Protein AF-A0A643C4S2-F1 (afdb_monomer_lite)

Sequence (158 aa):
SIMEQFNPALENLVYLGNNYLRAFHGEILVQMSDTQRHLNSDLEVVVQTFHGDLLQHMEKNTKLDMQFIKDSRQHYEMEYRHRAANLEKCMSQLWRMERKRDKNTREMKESVNRLHAQMQAFVSESQRAAELEEKRRYRFLAEKHLLLSNTFLQFFGR

Structure (mmCIF, N/CA/C/O backbone):
data_AF-A0A643C4S2-F1
#
_entry.id   AF-A0A643C4S2-F1
#
loop_
_atom_site.group_PDB
_atom_site.id
_atom_site.type_symbol
_atom_site.label_atom_id
_atom_site.label_alt_id
_atom_site.label_comp_id
_atom_site.label_asym_id
_atom_site.label_entity_id
_atom_site.label_seq_id
_atom_site.pdbx_PDB_ins_code
_atom_site.Cartn_x
_atom_site.Cartn_y
_atom_site.Cartn_z
_atom_site.occupancy
_atom_site.B_iso_or_equiv
_atom_site.auth_seq_id
_atom_site.auth_comp_id
_atom_site.auth_asym_id
_atom_site.auth_atom_id
_atom_site.pdbx_PDB_model_num
ATOM 1 N N . SER A 1 1 ? -48.032 -6.632 73.429 1.00 84.88 1 SER A N 1
ATOM 2 C CA . SER A 1 1 ? -48.425 -5.200 73.427 1.00 84.88 1 SER A CA 1
ATOM 3 C C . SER A 1 1 ? -47.757 -4.493 72.252 1.00 84.88 1 SER A C 1
ATOM 5 O O . SER A 1 1 ? -46.708 -4.960 71.820 1.00 84.88 1 SER A O 1
ATOM 7 N N . ILE A 1 2 ? -48.323 -3.391 71.739 1.00 87.94 2 ILE A N 1
ATOM 8 C CA . ILE A 1 2 ? -47.725 -2.576 70.657 1.00 87.94 2 ILE A CA 1
ATOM 9 C C . ILE A 1 2 ? -46.260 -2.229 70.973 1.00 87.94 2 ILE A C 1
ATOM 11 O O . ILE A 1 2 ? -45.388 -2.396 70.125 1.00 87.94 2 ILE A O 1
ATOM 15 N N . MET A 1 3 ? -45.983 -1.843 72.221 1.00 90.50 3 MET A N 1
ATOM 16 C CA . MET A 1 3 ? -44.646 -1.426 72.658 1.00 90.50 3 MET A CA 1
ATOM 17 C C . MET A 1 3 ? -43.637 -2.577 72.748 1.00 90.50 3 MET A C 1
ATOM 19 O O . MET A 1 3 ? -42.462 -2.378 72.476 1.00 90.50 3 MET A O 1
ATOM 23 N N . GLU A 1 4 ? -44.082 -3.778 73.117 1.00 91.12 4 GLU A N 1
ATOM 24 C CA . GLU A 1 4 ? -43.179 -4.899 73.432 1.00 91.12 4 GLU A CA 1
ATOM 25 C C . GLU A 1 4 ? -43.004 -5.896 72.282 1.00 91.12 4 GLU A C 1
ATOM 27 O O . GLU A 1 4 ? -42.066 -6.684 72.293 1.00 91.12 4 GLU A O 1
ATOM 32 N N . GLN A 1 5 ? -43.913 -5.905 71.304 1.00 90.12 5 GLN A N 1
ATOM 33 C CA . GLN A 1 5 ? -43.898 -6.882 70.208 1.00 90.12 5 GLN A CA 1
ATOM 34 C C . GLN A 1 5 ? -43.906 -6.214 68.836 1.00 90.12 5 GLN A C 1
ATOM 36 O O . GLN A 1 5 ? -43.083 -6.552 67.992 1.00 90.12 5 GLN A O 1
ATOM 41 N N . PHE A 1 6 ? -44.812 -5.259 68.606 1.00 94.50 6 PHE A N 1
ATOM 42 C CA . PHE A 1 6 ? -44.967 -4.655 67.283 1.00 94.50 6 PHE A CA 1
ATOM 43 C C . PHE A 1 6 ? -43.817 -3.699 66.944 1.00 94.50 6 PHE A C 1
ATOM 45 O O . PHE A 1 6 ? -43.191 -3.858 65.900 1.00 94.50 6 PHE A O 1
ATOM 52 N N . ASN A 1 7 ? -43.494 -2.751 67.831 1.00 94.44 7 ASN A N 1
ATOM 53 C CA . ASN A 1 7 ? -42.432 -1.772 67.572 1.00 94.44 7 ASN A CA 1
ATOM 54 C C . ASN A 1 7 ? -41.045 -2.427 67.392 1.00 94.44 7 ASN A C 1
ATOM 56 O O . ASN A 1 7 ? -40.400 -2.131 66.387 1.00 94.44 7 ASN A O 1
ATOM 60 N N . PRO A 1 8 ? -40.605 -3.377 68.248 1.00 97.12 8 PRO A N 1
ATOM 61 C CA . PRO A 1 8 ? -39.336 -4.076 68.028 1.00 97.12 8 PRO A CA 1
ATOM 62 C C . PRO A 1 8 ? -39.312 -4.901 66.731 1.00 97.12 8 PRO A C 1
ATOM 64 O O . PRO A 1 8 ? -38.291 -4.963 66.047 1.00 97.12 8 PRO A O 1
ATOM 67 N N . ALA A 1 9 ? -40.440 -5.518 66.352 1.00 96.06 9 ALA A N 1
ATOM 68 C CA . ALA A 1 9 ? -40.542 -6.240 65.084 1.00 96.06 9 ALA A CA 1
ATOM 69 C C . ALA A 1 9 ? -40.432 -5.295 63.876 1.00 96.06 9 ALA A C 1
ATOM 71 O O . ALA A 1 9 ? -39.777 -5.637 62.890 1.00 96.06 9 ALA A O 1
ATOM 72 N N . LEU A 1 10 ? -41.026 -4.101 63.961 1.00 97.19 10 LEU A N 1
ATOM 73 C CA . LEU A 1 10 ? -40.921 -3.071 62.930 1.00 97.19 10 LEU A CA 1
ATOM 74 C C . LEU A 1 10 ? -39.484 -2.546 62.798 1.00 97.19 10 LEU A C 1
ATOM 76 O O . LEU A 1 10 ? -38.989 -2.430 61.680 1.00 97.19 10 LEU A O 1
ATOM 80 N N . GLU A 1 11 ? -38.789 -2.284 63.908 1.00 97.31 11 GLU A N 1
ATOM 81 C CA . GLU A 1 11 ? -37.374 -1.883 63.895 1.00 97.31 11 GLU A CA 1
ATOM 82 C C . GLU A 1 11 ? -36.486 -2.946 63.235 1.00 97.31 11 GLU A C 1
ATOM 84 O O . GLU A 1 11 ? -35.660 -2.620 62.378 1.00 97.31 11 GLU A O 1
ATOM 89 N N . ASN A 1 12 ? -36.700 -4.225 63.561 1.00 97.62 12 ASN A N 1
ATOM 90 C CA . ASN A 1 12 ? -35.980 -5.326 62.923 1.00 97.62 12 ASN A CA 1
ATOM 91 C C . ASN A 1 12 ? -36.290 -5.423 61.419 1.00 97.62 12 ASN A C 1
ATOM 93 O O . ASN A 1 12 ? -35.385 -5.630 60.613 1.00 97.62 12 ASN A O 1
ATOM 97 N N . LEU A 1 13 ? -37.548 -5.223 61.014 1.00 97.81 13 LEU A N 1
ATOM 98 C CA . LEU A 1 13 ? -37.926 -5.196 59.600 1.00 97.81 13 LEU A CA 1
ATOM 99 C C . LEU A 1 13 ? -37.230 -4.051 58.849 1.00 97.81 13 LEU A C 1
ATOM 101 O O . LEU A 1 13 ? -36.708 -4.269 57.756 1.00 97.81 13 LEU A O 1
ATOM 105 N N . VAL A 1 14 ? -37.170 -2.853 59.438 1.00 97.88 14 VAL A N 1
ATOM 106 C CA . VAL A 1 14 ? -36.444 -1.705 58.868 1.00 97.88 14 VAL A CA 1
ATOM 107 C C . VAL A 1 14 ? -34.946 -2.006 58.761 1.00 97.88 14 VAL A C 1
ATOM 109 O O . VAL A 1 14 ? -34.325 -1.707 57.739 1.00 97.88 14 VAL A O 1
ATOM 112 N N . TYR A 1 15 ? -34.352 -2.627 59.782 1.00 97.81 15 TYR A N 1
ATOM 113 C CA . TYR A 1 15 ? -32.950 -3.046 59.762 1.00 97.81 15 TYR A CA 1
ATOM 114 C C . TYR A 1 15 ? -32.665 -4.057 58.641 1.00 97.81 15 TYR A C 1
ATOM 116 O O . TYR A 1 15 ? -31.749 -3.853 57.840 1.00 97.81 15 TYR A O 1
ATOM 124 N N . LEU A 1 16 ? -33.482 -5.108 58.534 1.00 98.00 16 LEU A N 1
ATOM 125 C CA . LEU A 1 16 ? -33.371 -6.119 57.484 1.00 98.00 16 LEU A CA 1
ATOM 126 C C . LEU A 1 16 ? -33.569 -5.511 56.092 1.00 98.00 16 LEU A C 1
ATOM 128 O O . LEU A 1 16 ? -32.790 -5.809 55.190 1.00 98.00 16 LEU A O 1
ATOM 132 N N . GLY A 1 17 ? -34.541 -4.609 55.928 1.00 98.12 17 GLY A N 1
ATOM 133 C CA . GLY A 1 17 ? -34.762 -3.876 54.680 1.00 98.12 17 GLY A CA 1
ATOM 134 C C . GLY A 1 17 ? -33.548 -3.038 54.267 1.00 98.12 17 GLY A C 1
ATOM 135 O O . GLY A 1 17 ? -33.117 -3.095 53.117 1.00 98.12 17 GLY A O 1
ATOM 136 N N . ASN A 1 18 ? -32.927 -2.323 55.209 1.00 97.69 18 ASN A N 1
ATOM 137 C CA . ASN A 1 18 ? -31.704 -1.558 54.947 1.00 97.69 18 ASN A CA 1
ATOM 138 C C . ASN A 1 18 ? -30.509 -2.453 54.590 1.00 97.69 18 ASN A C 1
ATOM 140 O O . ASN A 1 18 ? -29.731 -2.111 53.699 1.00 97.69 18 ASN A O 1
ATOM 144 N N . ASN A 1 19 ? -30.352 -3.595 55.262 1.00 96.88 19 ASN A N 1
ATOM 145 C CA . ASN A 1 19 ? -29.309 -4.564 54.926 1.00 96.88 19 ASN A CA 1
ATOM 146 C C . ASN A 1 19 ? -29.529 -5.175 53.541 1.00 96.88 19 ASN A C 1
ATOM 148 O O . ASN A 1 19 ? -28.574 -5.289 52.775 1.00 96.88 19 ASN A O 1
ATOM 152 N N . TYR A 1 20 ? -30.776 -5.505 53.200 1.00 96.88 20 TYR A N 1
ATOM 153 C CA . TYR A 1 20 ? -31.140 -5.991 51.874 1.00 96.88 20 TYR A CA 1
ATOM 154 C C . TYR A 1 20 ? -30.793 -4.961 50.792 1.00 96.88 20 TYR A C 1
ATOM 156 O O . TYR A 1 20 ? -30.120 -5.301 49.825 1.00 96.88 20 TYR A O 1
ATOM 164 N N . LEU A 1 21 ? -31.156 -3.687 50.988 1.00 96.69 21 LEU A N 1
ATOM 165 C CA . LEU A 1 21 ? -30.807 -2.606 50.058 1.00 96.69 21 LEU A CA 1
ATOM 166 C C . LEU A 1 21 ? -29.290 -2.451 49.883 1.00 96.69 21 LEU A C 1
ATOM 168 O O . LEU A 1 21 ? -28.817 -2.291 48.761 1.00 96.69 21 LEU A O 1
ATOM 172 N N . ARG A 1 22 ? -28.505 -2.533 50.968 1.00 96.56 22 ARG A N 1
ATOM 173 C CA . ARG A 1 22 ? -27.033 -2.496 50.872 1.00 96.56 22 ARG A CA 1
ATOM 174 C C . ARG A 1 22 ? -26.477 -3.683 50.092 1.00 96.56 22 ARG A C 1
ATOM 176 O O . ARG A 1 22 ? -25.600 -3.480 49.259 1.00 96.56 22 ARG A O 1
ATOM 183 N N . ALA A 1 23 ? -26.968 -4.893 50.360 1.00 96.38 23 ALA A N 1
ATOM 184 C CA . ALA A 1 23 ? -26.531 -6.098 49.661 1.00 96.38 23 ALA A CA 1
ATOM 185 C C . ALA A 1 23 ? -26.859 -6.017 48.163 1.00 96.38 23 ALA A C 1
ATOM 187 O O . ALA A 1 23 ? -25.984 -6.244 47.334 1.00 96.38 23 ALA A O 1
ATOM 188 N N . PHE A 1 24 ? -28.078 -5.588 47.829 1.00 96.06 24 PHE A N 1
ATOM 189 C CA . PHE A 1 24 ? -28.530 -5.392 46.455 1.00 96.06 24 PHE A CA 1
ATOM 190 C C . PHE A 1 24 ? -27.689 -4.348 45.702 1.00 96.06 24 PHE A C 1
ATOM 192 O O . PHE A 1 24 ? -27.240 -4.599 44.587 1.00 96.06 24 PHE A O 1
ATOM 199 N N . HIS A 1 25 ? -27.394 -3.198 46.321 1.00 96.50 25 HIS A N 1
ATOM 200 C CA . HIS A 1 25 ? -26.477 -2.218 45.728 1.00 96.50 25 HIS A CA 1
ATOM 201 C C . HIS A 1 25 ? -25.064 -2.784 45.537 1.00 96.50 25 HIS A C 1
ATOM 203 O O . HIS A 1 25 ? -24.429 -2.506 44.521 1.00 96.50 25 HIS A O 1
ATOM 209 N N . GLY A 1 26 ? -24.574 -3.582 46.491 1.00 97.75 26 GLY A N 1
ATOM 210 C CA . GLY A 1 26 ? -23.289 -4.267 46.374 1.00 97.75 26 GLY A CA 1
ATOM 211 C C . GLY A 1 26 ? -23.239 -5.206 45.168 1.00 97.75 26 GLY A C 1
ATOM 212 O O . GLY A 1 26 ? -22.275 -5.168 44.409 1.00 97.75 26 GLY A O 1
ATOM 213 N N . GLU A 1 27 ? -24.294 -5.990 44.948 1.00 97.62 27 GLU A N 1
ATOM 214 C CA . GLU A 1 27 ? -24.403 -6.896 43.802 1.00 97.62 27 GLU A CA 1
ATOM 215 C C . GLU A 1 27 ? -24.387 -6.144 42.463 1.00 97.62 27 GLU A C 1
ATOM 217 O O . GLU A 1 27 ? -23.618 -6.503 41.571 1.00 97.62 27 GLU A O 1
ATOM 222 N N . ILE A 1 28 ? -25.154 -5.053 42.341 1.00 97.44 28 ILE A N 1
ATOM 223 C CA . ILE A 1 28 ? -25.155 -4.213 41.131 1.00 97.44 28 ILE A CA 1
ATOM 224 C C . ILE A 1 28 ? -23.755 -3.655 40.851 1.00 97.44 28 ILE A C 1
ATOM 226 O O . ILE A 1 28 ? -23.290 -3.698 39.713 1.00 97.44 28 ILE A O 1
ATOM 230 N N . LEU A 1 29 ? -23.056 -3.153 41.874 1.00 97.56 29 LEU A N 1
ATOM 231 C CA . LEU A 1 29 ? -21.705 -2.608 41.705 1.00 97.56 29 LEU A CA 1
ATOM 232 C C . LEU A 1 29 ? -20.704 -3.673 41.241 1.00 97.56 29 LEU A C 1
ATOM 234 O O . LEU A 1 29 ? -19.869 -3.386 40.382 1.00 97.56 29 LEU A O 1
ATOM 238 N N . VAL A 1 30 ? -20.801 -4.898 41.767 1.00 97.56 30 VAL A N 1
ATOM 239 C CA . VAL A 1 30 ? -19.975 -6.028 41.314 1.00 97.56 30 VAL A CA 1
ATOM 240 C C . VAL A 1 30 ? -20.271 -6.351 39.849 1.00 97.56 30 VAL A C 1
ATOM 242 O O . VAL A 1 30 ? -19.342 -6.404 39.047 1.00 97.56 30 VAL A O 1
ATOM 245 N N . GLN A 1 31 ? -21.545 -6.463 39.465 1.00 97.12 31 GLN A N 1
ATOM 246 C CA . GLN A 1 31 ? -21.940 -6.733 38.077 1.00 97.12 31 GLN A CA 1
ATOM 247 C C . GLN A 1 31 ? -21.462 -5.642 37.104 1.00 97.12 31 GLN A C 1
ATOM 249 O O . GLN A 1 31 ? -20.964 -5.950 36.017 1.00 97.12 31 GLN A O 1
ATOM 254 N N . MET A 1 32 ? -21.563 -4.364 37.490 1.00 96.69 32 MET A N 1
ATOM 255 C CA . MET A 1 32 ? -21.041 -3.244 36.698 1.00 96.69 32 MET A CA 1
ATOM 256 C C . MET A 1 32 ? -19.520 -3.331 36.538 1.00 96.69 32 MET A C 1
ATOM 258 O O . MET A 1 32 ? -19.008 -3.153 35.432 1.00 96.69 32 MET A O 1
ATOM 262 N N . SER A 1 33 ? -18.799 -3.638 37.621 1.00 97.50 33 SER A N 1
ATOM 263 C CA . SER A 1 33 ? -17.341 -3.792 37.594 1.00 97.50 33 SER A CA 1
ATOM 264 C C . SER A 1 33 ? -16.907 -4.964 36.714 1.00 97.50 33 SER A C 1
ATOM 266 O O . SER A 1 33 ? -15.992 -4.817 35.901 1.00 97.50 33 SER A O 1
ATOM 268 N N . ASP A 1 34 ? -17.593 -6.103 36.807 1.00 97.19 34 ASP A N 1
ATOM 269 C CA . ASP A 1 34 ? -17.313 -7.259 35.961 1.00 97.19 34 ASP A CA 1
ATOM 270 C C . ASP A 1 34 ? -17.595 -6.957 34.489 1.00 97.19 34 ASP A C 1
ATOM 272 O O . ASP A 1 34 ? -16.763 -7.271 33.637 1.00 97.19 34 ASP A O 1
ATOM 276 N N . THR A 1 35 ? -18.703 -6.283 34.175 1.00 95.19 35 THR A N 1
ATOM 277 C CA . THR A 1 35 ? -19.019 -5.862 32.800 1.00 95.19 35 THR A CA 1
ATOM 278 C C . THR A 1 35 ? -17.938 -4.929 32.245 1.00 95.19 35 THR A C 1
ATOM 280 O O . THR A 1 35 ? -17.445 -5.136 31.136 1.00 95.19 35 THR A O 1
ATOM 283 N N . GLN A 1 36 ? -17.497 -3.943 33.035 1.00 94.81 36 GLN A N 1
ATOM 284 C CA . GLN A 1 36 ? -16.411 -3.035 32.657 1.00 94.81 36 GLN A CA 1
ATOM 285 C C . GLN A 1 36 ? -15.092 -3.785 32.417 1.00 94.81 36 GLN A C 1
ATOM 287 O O . GLN A 1 36 ? -14.370 -3.483 31.467 1.00 94.81 36 GLN A O 1
ATOM 292 N N . ARG A 1 37 ? -14.768 -4.773 33.259 1.00 96.31 37 ARG A N 1
ATOM 293 C CA . ARG A 1 37 ? -13.548 -5.577 33.121 1.00 96.31 37 ARG A CA 1
ATOM 294 C C . ARG A 1 37 ? -13.542 -6.390 31.825 1.00 96.31 37 ARG A C 1
ATOM 296 O O . ARG A 1 37 ? -12.511 -6.427 31.158 1.00 96.31 37 ARG A O 1
ATOM 303 N N . HIS A 1 38 ? -14.673 -6.990 31.450 1.00 93.44 38 HIS A N 1
ATOM 304 C CA . HIS A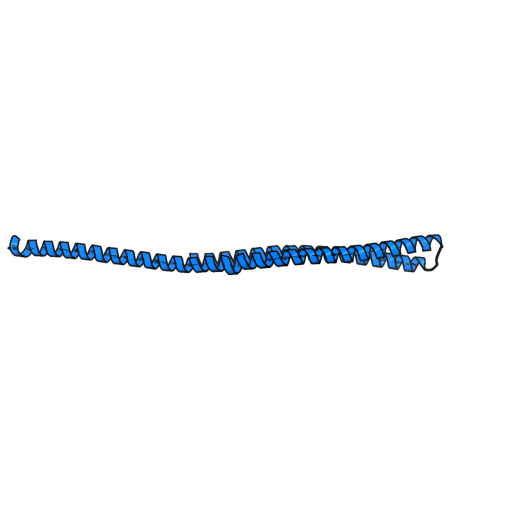 1 38 ? -14.799 -7.716 30.181 1.00 93.44 38 HIS A CA 1
ATOM 305 C C . HIS A 1 38 ? -14.657 -6.778 28.974 1.00 93.44 38 HIS A C 1
ATOM 307 O O . HIS A 1 38 ? -13.863 -7.065 28.082 1.00 93.44 38 HIS A O 1
ATOM 313 N N . LEU A 1 39 ? -15.328 -5.618 28.990 1.00 91.81 39 LEU A N 1
ATOM 314 C CA . LEU A 1 39 ? -15.189 -4.603 27.935 1.00 91.81 39 LEU A CA 1
ATOM 315 C C . LEU A 1 39 ? -13.738 -4.130 27.769 1.00 91.81 39 LEU A C 1
ATOM 317 O O . LEU A 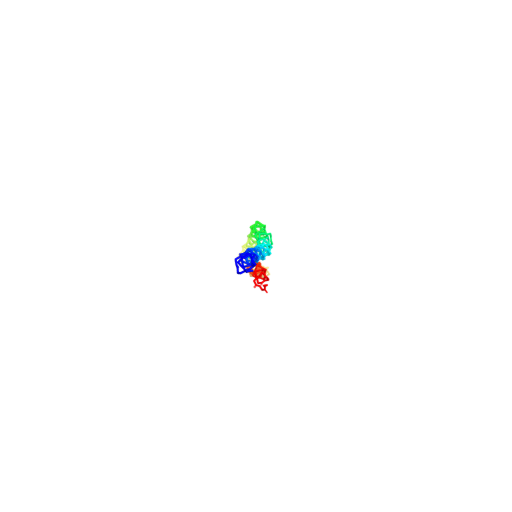1 39 ? -13.247 -4.025 26.648 1.00 91.81 39 LEU A O 1
ATOM 321 N N . ASN A 1 40 ? -13.029 -3.880 28.873 1.00 93.31 40 ASN A N 1
ATOM 322 C CA . ASN A 1 40 ? -11.619 -3.490 28.825 1.00 93.31 40 ASN A CA 1
ATOM 323 C C . ASN A 1 40 ? -10.734 -4.595 28.234 1.00 93.31 40 ASN A C 1
ATOM 325 O O . ASN A 1 40 ? -9.852 -4.294 27.434 1.00 93.31 40 ASN A O 1
ATOM 329 N N . SER A 1 41 ? -10.977 -5.858 28.599 1.00 92.06 41 SER A N 1
ATOM 330 C CA . SER A 1 41 ? -10.239 -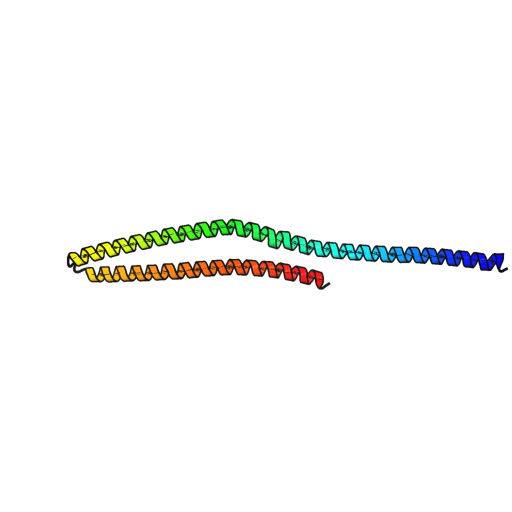6.998 28.045 1.00 92.06 41 SER A CA 1
ATOM 331 C C . SER A 1 41 ? -10.454 -7.136 26.537 1.00 92.06 41 SER A C 1
ATOM 333 O O . SER A 1 41 ? -9.501 -7.395 25.806 1.00 92.06 41 SER A O 1
ATOM 335 N N . ASP A 1 42 ? -11.684 -6.950 26.056 1.00 89.75 42 ASP A N 1
ATOM 336 C CA . ASP A 1 42 ? -11.987 -7.001 24.624 1.00 89.75 42 ASP A CA 1
ATOM 337 C C . ASP A 1 42 ? -11.353 -5.818 23.872 1.00 89.75 42 ASP A C 1
ATOM 339 O O . ASP A 1 42 ? -10.816 -5.989 22.777 1.00 89.75 42 ASP A O 1
ATOM 343 N N . LEU A 1 43 ? -11.343 -4.624 24.473 1.00 91.19 43 LEU A N 1
ATOM 344 C CA . LEU A 1 43 ? -10.675 -3.454 23.902 1.00 91.19 43 LEU A CA 1
ATOM 345 C C . LEU A 1 43 ? -9.155 -3.645 23.820 1.00 91.19 43 LEU A C 1
ATOM 347 O O . LEU A 1 43 ? -8.532 -3.224 22.844 1.00 91.19 43 LEU A O 1
ATOM 351 N N . GLU A 1 44 ? -8.549 -4.293 24.815 1.00 92.75 44 GLU A N 1
ATOM 352 C CA . GLU A 1 44 ? -7.119 -4.597 24.808 1.00 92.75 44 GLU A CA 1
ATOM 353 C C . GLU A 1 44 ? -6.734 -5.449 23.592 1.00 92.75 44 GLU A C 1
ATOM 355 O O . GLU A 1 44 ? -5.727 -5.161 22.945 1.00 92.75 44 GLU A O 1
ATOM 360 N N . VAL A 1 45 ? -7.573 -6.412 23.192 1.00 90.56 45 VAL A N 1
ATOM 361 C CA . VAL A 1 45 ? -7.365 -7.191 21.958 1.00 90.56 45 VAL A CA 1
ATOM 362 C C . VAL A 1 45 ? -7.315 -6.278 20.730 1.00 90.56 45 VAL A C 1
ATOM 364 O O . VAL A 1 45 ? -6.402 -6.403 19.913 1.00 90.56 45 VAL A O 1
ATOM 367 N N . VAL A 1 46 ? -8.236 -5.314 20.615 1.00 91.25 46 VAL A N 1
ATOM 368 C CA . VAL A 1 46 ? -8.250 -4.349 19.500 1.00 91.25 46 VAL A CA 1
ATOM 369 C C . VAL A 1 46 ? -6.955 -3.533 19.460 1.00 91.25 46 VAL A C 1
ATOM 371 O O . VAL A 1 46 ? -6.352 -3.366 18.397 1.00 91.25 46 VAL A O 1
ATOM 374 N N . VAL A 1 47 ? -6.504 -3.043 20.619 1.00 92.06 47 VAL A N 1
ATOM 375 C CA . VAL A 1 47 ? -5.270 -2.252 20.743 1.00 92.06 47 VAL A CA 1
ATOM 376 C C . VAL A 1 47 ? -4.043 -3.085 20.373 1.00 92.06 47 VAL A C 1
ATOM 378 O O . VAL A 1 47 ? -3.174 -2.596 19.647 1.00 92.06 47 VAL A O 1
ATOM 381 N N . GLN A 1 48 ? -3.977 -4.342 20.813 1.00 92.69 48 GLN A N 1
ATOM 382 C CA . GLN A 1 48 ? -2.877 -5.247 20.481 1.00 92.69 48 GLN A CA 1
ATOM 383 C C . GLN A 1 48 ? -2.832 -5.560 18.982 1.00 92.69 48 GLN A C 1
ATOM 385 O O . GLN A 1 48 ? -1.765 -5.458 18.378 1.00 92.69 48 GLN A O 1
ATOM 390 N N . THR A 1 49 ? -3.973 -5.843 18.345 1.00 90.31 49 THR A N 1
ATOM 391 C CA . THR A 1 49 ? -4.049 -6.025 16.884 1.00 90.31 49 THR A CA 1
ATOM 392 C C . THR A 1 49 ? -3.618 -4.762 16.140 1.00 90.31 49 THR A C 1
ATOM 394 O O . THR A 1 49 ? -2.834 -4.831 15.192 1.00 90.31 49 THR A O 1
ATOM 397 N N . PHE A 1 50 ? -4.070 -3.584 16.578 1.00 89.88 50 PHE A N 1
ATOM 398 C CA . PHE A 1 50 ? -3.652 -2.324 15.967 1.00 89.88 50 PHE A CA 1
ATOM 399 C C . PHE A 1 50 ? -2.138 -2.102 16.083 1.00 89.88 50 PHE A C 1
ATOM 401 O O . PHE A 1 50 ? -1.477 -1.730 15.112 1.00 89.88 50 PHE A O 1
ATOM 408 N N . HIS A 1 51 ? -1.562 -2.353 17.254 1.00 93.38 51 HIS A N 1
ATOM 409 C CA . HIS A 1 51 ? -0.136 -2.153 17.461 1.00 93.38 51 HIS A CA 1
ATOM 410 C C . HIS A 1 51 ? 0.718 -3.196 16.718 1.00 93.38 51 HIS A C 1
ATOM 412 O O . HIS A 1 51 ? 1.602 -2.827 15.943 1.00 93.38 51 HIS A O 1
ATOM 418 N N . GLY A 1 52 ? 0.456 -4.486 16.931 1.00 90.31 52 GLY A N 1
ATOM 419 C CA . GLY A 1 52 ? 1.264 -5.585 16.400 1.00 90.31 52 GLY A CA 1
ATOM 420 C C . GLY A 1 52 ? 1.032 -5.845 14.913 1.00 90.31 52 GLY A C 1
ATOM 421 O O . GLY A 1 52 ? 1.968 -5.806 14.111 1.00 90.31 52 GLY A O 1
ATOM 422 N N . ASP A 1 53 ? -0.219 -6.061 14.514 1.00 86.12 53 ASP A N 1
ATOM 423 C CA . ASP A 1 53 ? -0.525 -6.527 13.156 1.00 86.12 53 ASP A CA 1
ATOM 424 C C . ASP A 1 53 ? -0.540 -5.391 12.130 1.00 86.12 53 ASP A C 1
ATOM 426 O O . ASP A 1 53 ? -0.312 -5.617 10.930 1.00 86.12 53 ASP A O 1
ATOM 430 N N . LEU A 1 54 ? -0.797 -4.163 12.588 1.00 90.62 54 LEU A N 1
ATOM 431 C CA . LEU A 1 54 ? -0.857 -2.982 11.738 1.00 90.62 54 LEU A CA 1
ATOM 432 C C . LEU A 1 54 ? 0.396 -2.117 11.881 1.00 90.62 54 LEU A C 1
ATOM 434 O O . LEU A 1 54 ? 1.185 -2.075 10.935 1.00 90.62 54 LEU A O 1
ATOM 438 N N . LEU A 1 55 ? 0.619 -1.457 13.021 1.00 92.31 55 LEU A N 1
ATOM 439 C CA . LEU A 1 55 ? 1.684 -0.449 13.133 1.00 92.31 55 LEU A CA 1
ATOM 440 C C . LEU A 1 55 ? 3.087 -1.040 12.959 1.00 92.31 55 LEU A C 1
ATOM 442 O O . LEU A 1 55 ? 3.844 -0.561 12.112 1.00 92.31 55 LEU A O 1
ATOM 446 N N . GLN A 1 56 ? 3.430 -2.103 13.690 1.00 93.94 56 GLN A N 1
ATOM 447 C CA . GLN A 1 56 ? 4.756 -2.723 13.574 1.00 93.94 56 GLN A CA 1
ATOM 448 C C . GLN A 1 56 ? 5.002 -3.284 12.167 1.00 93.94 56 GLN A C 1
ATOM 450 O O . GLN A 1 56 ? 6.087 -3.125 11.597 1.00 93.94 56 GLN A O 1
ATOM 455 N N . HIS A 1 57 ? 3.983 -3.901 11.564 1.00 90.50 57 HIS A N 1
ATOM 456 C CA . HIS A 1 57 ? 4.086 -4.411 10.201 1.00 90.50 57 HIS A CA 1
ATOM 457 C C . HIS A 1 57 ? 4.284 -3.278 9.180 1.00 90.50 57 HIS A C 1
ATOM 459 O O . HIS A 1 57 ? 5.094 -3.414 8.262 1.00 90.50 57 HIS A O 1
ATOM 465 N N . MET A 1 58 ? 3.574 -2.154 9.325 1.00 91.62 58 MET A N 1
ATOM 466 C CA . MET A 1 58 ? 3.740 -0.972 8.469 1.00 91.62 58 MET A CA 1
ATOM 467 C C . MET A 1 58 ? 5.120 -0.333 8.629 1.00 91.62 58 MET A C 1
ATOM 469 O O . MET A 1 58 ? 5.732 0.049 7.629 1.00 91.62 58 MET A O 1
ATOM 473 N N . GLU A 1 59 ? 5.638 -0.253 9.854 1.00 92.31 59 GLU A N 1
ATOM 474 C CA . GLU A 1 59 ? 6.968 0.292 10.125 1.00 92.31 59 GLU A CA 1
ATOM 475 C C . GLU A 1 59 ? 8.057 -0.556 9.457 1.00 92.31 59 GLU A C 1
ATOM 477 O O . GLU A 1 59 ? 8.915 -0.035 8.737 1.00 92.31 59 GLU A O 1
ATOM 482 N N . LYS A 1 60 ? 7.994 -1.881 9.638 1.00 92.38 60 LYS A N 1
ATOM 483 C CA . LYS A 1 60 ? 8.926 -2.816 8.999 1.00 92.38 60 LYS A CA 1
ATOM 484 C C . LYS A 1 60 ? 8.843 -2.725 7.476 1.00 92.38 60 LYS A C 1
ATOM 486 O O . LYS A 1 60 ? 9.881 -2.667 6.816 1.00 92.38 60 LYS A O 1
ATOM 491 N N . ASN A 1 61 ? 7.628 -2.690 6.929 1.00 92.25 61 ASN A N 1
ATOM 492 C CA . ASN A 1 61 ? 7.426 -2.636 5.487 1.00 92.25 61 ASN A CA 1
ATOM 493 C C . ASN A 1 61 ? 7.978 -1.332 4.898 1.00 92.25 61 ASN A C 1
ATOM 495 O O . ASN A 1 61 ? 8.741 -1.387 3.947 1.00 92.25 6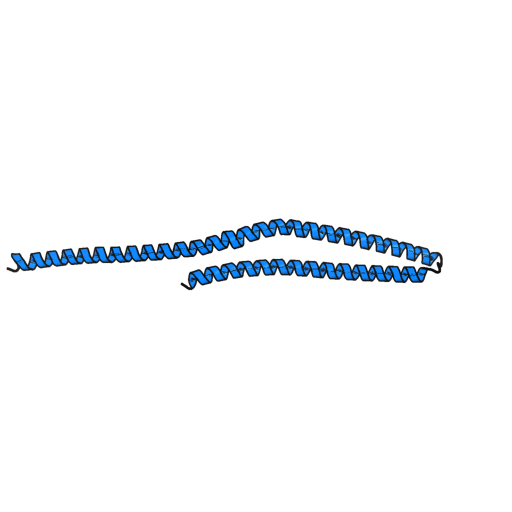1 ASN A O 1
ATOM 499 N N . THR A 1 62 ? 7.703 -0.179 5.516 1.00 90.81 62 THR A N 1
ATOM 500 C CA . THR A 1 62 ? 8.202 1.135 5.060 1.00 90.81 62 THR A CA 1
ATOM 501 C C . THR A 1 62 ? 9.732 1.192 4.997 1.00 90.81 62 THR A C 1
ATOM 503 O O . THR A 1 62 ? 10.297 1.751 4.057 1.00 90.81 62 THR A O 1
ATOM 506 N N . LYS A 1 63 ? 10.427 0.586 5.971 1.00 91.94 63 LYS A N 1
ATOM 507 C CA . LYS A 1 63 ? 11.900 0.538 5.982 1.00 91.94 63 LYS A CA 1
ATOM 508 C C . LYS A 1 63 ? 12.458 -0.283 4.816 1.00 91.94 63 LYS A C 1
ATOM 510 O O . LYS A 1 63 ? 13.382 0.169 4.144 1.00 91.94 63 LYS A O 1
ATOM 515 N N . LEU A 1 64 ? 11.898 -1.469 4.571 1.00 93.31 64 LEU A N 1
ATOM 516 C CA . LEU A 1 64 ? 12.305 -2.322 3.448 1.00 93.31 64 LEU A CA 1
ATOM 517 C C . LEU A 1 64 ? 11.924 -1.698 2.100 1.00 93.31 64 LEU A C 1
ATOM 519 O O . LEU A 1 64 ? 12.697 -1.768 1.147 1.00 93.31 64 LEU A O 1
ATOM 523 N N . ASP A 1 65 ? 10.769 -1.039 2.044 1.00 94.94 65 ASP A N 1
ATOM 524 C CA . ASP A 1 65 ? 10.239 -0.414 0.838 1.00 94.94 65 ASP A CA 1
ATOM 525 C C . ASP A 1 65 ? 11.125 0.732 0.343 1.00 94.94 65 ASP A C 1
ATOM 527 O O . ASP A 1 65 ? 11.406 0.836 -0.849 1.00 94.94 65 ASP A O 1
ATOM 531 N N . MET A 1 66 ? 11.658 1.541 1.262 1.00 94.00 66 MET A N 1
ATOM 532 C CA . MET A 1 66 ? 12.611 2.600 0.925 1.00 94.00 66 MET A CA 1
ATOM 533 C C . MET A 1 66 ? 13.848 2.046 0.204 1.00 94.00 66 MET A C 1
ATOM 535 O O . MET A 1 66 ? 14.300 2.605 -0.799 1.00 94.00 66 MET A O 1
ATOM 539 N N . GLN A 1 67 ? 14.388 0.930 0.701 1.00 95.69 67 GLN A N 1
ATOM 540 C CA . GLN A 1 67 ? 15.543 0.277 0.092 1.00 95.69 67 GLN A CA 1
ATOM 541 C C . GLN A 1 67 ? 15.176 -0.330 -1.268 1.00 95.69 67 GLN A C 1
ATOM 543 O O . GLN A 1 67 ? 15.884 -0.107 -2.248 1.00 95.69 67 GLN A O 1
ATOM 548 N N . PHE A 1 68 ? 14.025 -0.999 -1.361 1.00 95.88 68 PHE A N 1
ATOM 549 C CA . PHE A 1 68 ? 13.523 -1.564 -2.611 1.00 95.88 68 PHE A CA 1
ATOM 550 C C . PHE A 1 68 ? 13.334 -0.503 -3.708 1.00 95.88 68 PHE A C 1
ATOM 552 O O . PHE A 1 68 ? 13.759 -0.712 -4.846 1.00 95.88 68 PHE A O 1
ATOM 559 N N . ILE A 1 69 ? 12.736 0.649 -3.382 1.00 96.44 69 ILE A N 1
ATOM 560 C CA . ILE A 1 69 ? 12.543 1.761 -4.326 1.00 96.44 69 ILE A CA 1
ATOM 561 C C . ILE A 1 69 ? 13.894 2.298 -4.791 1.00 96.44 69 ILE A C 1
ATOM 563 O O . ILE A 1 69 ? 14.092 2.540 -5.984 1.00 96.44 69 ILE A O 1
ATOM 567 N N . LYS A 1 70 ? 14.836 2.477 -3.860 1.00 96.81 70 LYS A N 1
ATOM 568 C CA . LYS A 1 70 ? 16.180 2.960 -4.175 1.00 96.81 70 LYS A CA 1
ATOM 569 C C . LYS A 1 70 ? 16.893 2.020 -5.146 1.00 96.81 70 LYS A C 1
ATOM 571 O O . LYS A 1 70 ? 17.406 2.496 -6.160 1.00 96.81 70 LYS A O 1
ATOM 576 N N . ASP A 1 71 ? 16.882 0.721 -4.867 1.00 97.94 71 ASP A N 1
ATOM 577 C CA . ASP A 1 71 ? 17.548 -0.290 -5.691 1.00 97.94 71 ASP A CA 1
ATOM 578 C C . ASP A 1 71 ? 16.879 -0.415 -7.064 1.00 97.94 71 ASP A C 1
ATOM 580 O O . ASP A 1 71 ? 17.557 -0.401 -8.092 1.00 97.94 71 ASP A O 1
ATOM 584 N N . SER A 1 72 ? 15.543 -0.421 -7.103 1.00 97.31 72 SER A N 1
ATOM 585 C CA . SER A 1 72 ? 14.768 -0.461 -8.350 1.00 97.31 72 SER A CA 1
ATOM 586 C C . SER A 1 72 ? 15.043 0.760 -9.230 1.00 97.31 72 SER A C 1
ATOM 588 O O . SER A 1 72 ? 15.254 0.625 -10.437 1.00 97.31 72 SER A O 1
ATOM 590 N N . ARG A 1 73 ? 15.110 1.958 -8.632 1.00 97.75 73 ARG A N 1
ATOM 591 C CA . ARG A 1 73 ? 15.445 3.194 -9.352 1.00 97.75 73 ARG A CA 1
ATOM 592 C C . ARG A 1 73 ? 16.864 3.146 -9.906 1.00 97.75 73 ARG A C 1
ATOM 594 O O . ARG A 1 73 ? 17.072 3.477 -11.070 1.00 97.75 73 ARG A O 1
ATOM 601 N N . GLN A 1 74 ? 17.836 2.731 -9.094 1.00 98.50 74 GLN A N 1
ATOM 602 C CA . GLN A 1 74 ? 19.227 2.611 -9.536 1.00 98.50 74 GLN A CA 1
ATOM 603 C C . GLN A 1 74 ? 19.376 1.604 -10.678 1.00 98.50 74 GLN A C 1
ATOM 605 O O . GLN A 1 74 ? 20.087 1.881 -11.645 1.00 98.50 74 GLN A O 1
ATOM 610 N N . HIS A 1 75 ? 18.678 0.471 -10.596 1.00 98.25 75 HIS A N 1
ATOM 611 C CA . HIS A 1 75 ? 18.675 -0.541 -11.644 1.00 98.25 75 HIS A CA 1
ATOM 612 C C . HIS A 1 75 ? 18.086 -0.003 -12.956 1.00 98.25 75 HIS A C 1
ATOM 614 O O . HIS A 1 75 ? 18.732 -0.105 -14.000 1.00 98.25 75 HIS A O 1
ATOM 620 N N . TYR A 1 76 ? 16.920 0.652 -12.898 1.00 98.56 76 TYR A N 1
ATOM 621 C CA . TYR A 1 76 ? 16.312 1.299 -14.064 1.00 98.56 76 TYR A CA 1
ATOM 622 C C . TYR A 1 76 ? 17.244 2.341 -14.694 1.00 98.56 76 TYR A C 1
ATOM 624 O O . TYR A 1 76 ? 17.460 2.325 -15.904 1.00 98.56 76 TYR A O 1
ATOM 632 N N . GLU A 1 77 ? 17.833 3.230 -13.888 1.00 98.56 77 GLU A N 1
ATOM 633 C CA . GLU A 1 77 ? 1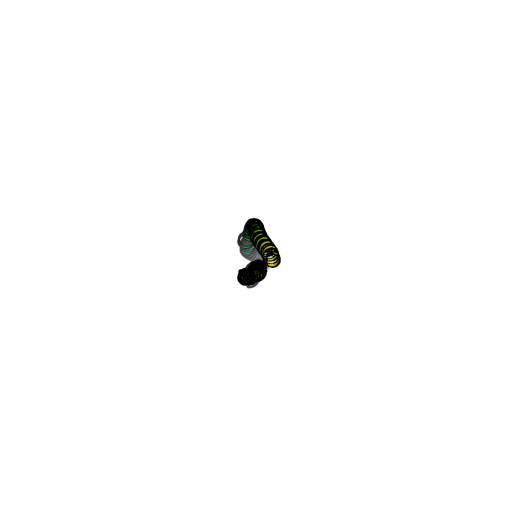8.740 4.265 -14.388 1.00 98.56 77 GLU A CA 1
ATOM 634 C C . GLU A 1 77 ? 19.985 3.679 -15.066 1.00 98.56 77 GLU A C 1
ATOM 636 O O . GLU A 1 77 ? 20.435 4.198 -16.089 1.00 98.56 77 GLU A O 1
ATOM 641 N N . MET A 1 78 ? 20.562 2.618 -14.497 1.00 98.56 78 MET A N 1
ATOM 642 C CA . MET A 1 78 ? 21.726 1.939 -15.065 1.00 98.56 78 MET A CA 1
ATOM 643 C C . MET A 1 78 ? 21.393 1.328 -16.429 1.00 98.56 78 MET A C 1
ATOM 645 O O . MET A 1 78 ? 22.095 1.586 -17.409 1.00 98.56 78 MET A O 1
ATOM 649 N N . GLU A 1 79 ? 20.300 0.572 -16.499 1.00 98.38 79 GLU A N 1
ATOM 650 C CA . GLU A 1 79 ? 19.844 -0.104 -17.713 1.00 98.38 79 GLU A CA 1
ATOM 651 C C . GLU A 1 79 ? 19.445 0.908 -18.801 1.00 98.38 79 GLU A C 1
ATOM 653 O O . GLU A 1 79 ? 19.831 0.772 -19.966 1.00 98.38 79 GLU A O 1
ATOM 658 N N . TYR A 1 80 ? 18.755 1.986 -18.416 1.00 98.56 80 TYR A N 1
ATOM 659 C CA . TYR A 1 80 ? 18.406 3.089 -19.309 1.00 98.56 80 TYR A CA 1
ATOM 660 C C . TYR A 1 80 ? 19.655 3.741 -19.910 1.00 98.56 80 TYR A C 1
ATOM 662 O O . TYR A 1 80 ? 19.751 3.880 -21.131 1.00 98.56 80 TYR A O 1
ATOM 670 N N . ARG A 1 81 ? 20.638 4.115 -19.073 1.00 98.56 81 ARG A N 1
ATOM 671 C CA . ARG A 1 81 ? 21.897 4.727 -19.537 1.00 98.56 81 ARG A CA 1
ATOM 672 C C . ARG A 1 81 ? 22.655 3.790 -20.473 1.00 98.56 81 ARG A C 1
ATOM 674 O O . ARG A 1 81 ? 23.163 4.244 -21.496 1.00 98.56 81 ARG A O 1
ATOM 681 N N . HIS A 1 82 ? 22.706 2.497 -20.156 1.00 98.38 82 HIS A N 1
ATOM 682 C CA . HIS A 1 82 ? 23.362 1.501 -20.998 1.00 98.38 82 HIS A CA 1
ATOM 683 C C . HIS A 1 82 ? 22.714 1.409 -22.388 1.00 98.38 82 HIS A C 1
ATOM 685 O O . HIS A 1 82 ? 23.404 1.506 -23.408 1.00 98.38 82 HIS A O 1
ATOM 691 N N . ARG A 1 83 ? 21.382 1.285 -22.442 1.00 98.31 83 ARG A N 1
ATOM 692 C CA . ARG A 1 83 ? 20.626 1.207 -23.701 1.00 98.31 83 ARG A CA 1
ATOM 693 C C . ARG A 1 83 ? 20.733 2.491 -24.519 1.00 98.31 83 ARG A C 1
ATOM 695 O O . ARG A 1 83 ? 20.956 2.413 -25.726 1.00 98.31 83 ARG A O 1
ATOM 702 N N . ALA A 1 84 ? 20.640 3.652 -23.870 1.00 98.31 84 ALA A N 1
ATOM 703 C CA . ALA A 1 84 ? 20.794 4.953 -24.516 1.00 98.31 84 ALA A CA 1
ATOM 704 C C . ALA A 1 84 ? 22.188 5.112 -25.146 1.00 98.31 84 ALA A C 1
ATOM 706 O O . ALA A 1 84 ? 22.293 5.423 -26.331 1.00 98.31 84 ALA A O 1
ATOM 707 N N . ALA A 1 85 ? 23.253 4.797 -24.401 1.00 98.31 85 ALA A N 1
ATOM 708 C CA . ALA A 1 85 ? 24.623 4.872 -24.906 1.00 98.31 85 ALA A CA 1
ATOM 709 C C . ALA A 1 85 ? 24.867 3.912 -26.086 1.00 98.31 85 ALA A C 1
ATOM 711 O O . ALA A 1 85 ? 25.551 4.260 -27.052 1.00 98.31 85 ALA A O 1
ATOM 712 N N . ASN A 1 86 ? 24.294 2.704 -26.040 1.00 98.06 86 ASN A N 1
ATOM 713 C CA . ASN A 1 86 ? 24.388 1.756 -27.148 1.00 98.06 86 ASN A CA 1
ATOM 714 C C . ASN A 1 86 ? 23.671 2.276 -28.406 1.00 98.06 86 ASN A C 1
ATOM 716 O O . ASN A 1 86 ? 24.215 2.210 -29.510 1.00 98.06 86 ASN A O 1
ATOM 720 N N . LEU A 1 87 ? 22.478 2.847 -28.238 1.00 98.06 87 LEU A N 1
ATOM 721 C CA . LEU A 1 87 ? 21.711 3.429 -29.334 1.00 98.06 87 LEU A CA 1
ATOM 722 C C . LEU A 1 87 ? 22.451 4.612 -29.976 1.00 98.06 87 LEU A C 1
ATOM 724 O O . LEU A 1 87 ? 22.612 4.631 -31.196 1.00 98.06 87 LEU A O 1
ATOM 728 N N . GLU A 1 88 ? 22.987 5.539 -29.177 1.00 98.19 88 GLU A N 1
ATOM 729 C CA . GLU A 1 88 ? 23.802 6.664 -29.662 1.00 98.19 88 GLU A CA 1
ATOM 730 C C . GLU A 1 88 ? 25.036 6.197 -30.445 1.00 98.19 88 GLU A C 1
ATOM 732 O O . GLU A 1 88 ? 25.378 6.759 -31.494 1.00 98.19 88 GLU A O 1
ATOM 737 N N . LYS A 1 89 ? 25.692 5.130 -29.973 1.00 98.12 89 LYS A N 1
ATOM 738 C CA . LYS A 1 89 ? 26.832 4.516 -30.658 1.00 98.12 89 LYS A CA 1
ATOM 739 C C . LYS A 1 89 ? 26.426 3.937 -32.015 1.00 98.12 89 LYS A C 1
ATOM 741 O O . LYS A 1 89 ? 27.102 4.216 -33.007 1.00 98.12 89 LYS A O 1
ATOM 746 N N . CYS A 1 90 ? 25.337 3.168 -32.083 1.00 97.50 90 CYS A N 1
ATOM 747 C CA . CYS A 1 90 ? 24.835 2.594 -33.336 1.00 97.50 90 CYS A CA 1
ATOM 748 C C . CYS A 1 90 ? 24.365 3.673 -34.317 1.00 97.50 90 CYS A C 1
ATOM 750 O O . CYS A 1 90 ? 24.692 3.605 -35.501 1.00 97.50 90 CYS A O 1
ATOM 752 N N . MET A 1 91 ? 23.683 4.713 -33.832 1.00 97.69 91 MET A N 1
ATOM 753 C CA . MET A 1 91 ? 23.324 5.873 -34.647 1.00 97.69 91 MET A CA 1
ATOM 754 C C . MET A 1 91 ? 24.579 6.540 -35.212 1.00 97.69 91 MET A C 1
ATOM 756 O O . MET A 1 91 ? 24.687 6.728 -36.419 1.00 97.69 91 MET A O 1
ATOM 760 N N . SER A 1 92 ? 25.577 6.833 -34.375 1.00 97.88 92 SER A N 1
ATOM 761 C CA . SER A 1 92 ? 26.839 7.445 -34.816 1.00 97.88 92 SER A CA 1
ATOM 762 C C . SER A 1 92 ? 27.572 6.604 -35.868 1.00 97.88 92 SER A C 1
ATOM 764 O O . SER A 1 92 ? 28.185 7.151 -36.786 1.00 97.88 92 SER A O 1
ATOM 766 N N . GLN A 1 93 ? 27.519 5.273 -35.755 1.00 97.19 93 GLN A N 1
ATOM 767 C CA . GLN A 1 93 ? 28.057 4.361 -36.765 1.00 97.19 93 GLN A CA 1
ATOM 768 C C . GLN A 1 93 ? 27.265 4.431 -38.073 1.00 97.19 93 GLN A C 1
ATOM 770 O O . GLN A 1 93 ? 27.884 4.573 -39.128 1.00 97.19 93 GLN A O 1
ATOM 775 N N . LEU A 1 94 ? 25.930 4.418 -38.009 1.00 97.75 94 LEU A N 1
ATOM 776 C CA . LEU A 1 94 ? 25.059 4.577 -39.174 1.00 97.75 94 LEU A CA 1
ATOM 777 C C . LEU A 1 94 ? 25.378 5.872 -39.934 1.00 97.75 94 LEU A C 1
ATOM 779 O O . LEU A 1 94 ? 25.677 5.817 -41.124 1.00 97.75 94 LEU A O 1
ATOM 783 N N . TRP A 1 95 ? 25.453 7.008 -39.232 1.00 97.44 95 TRP A N 1
ATOM 784 C CA . TRP A 1 95 ? 25.819 8.303 -39.821 1.00 97.44 95 TRP A CA 1
ATOM 785 C C . TRP A 1 95 ? 27.178 8.267 -40.543 1.00 97.44 95 TRP A C 1
ATOM 787 O O . TRP A 1 95 ? 27.358 8.884 -41.596 1.00 97.44 95 TRP A O 1
ATOM 797 N N . ARG A 1 96 ? 28.170 7.545 -39.999 1.00 97.44 96 ARG A N 1
ATOM 798 C CA . ARG A 1 96 ? 29.488 7.380 -40.644 1.00 97.44 96 ARG A CA 1
ATOM 799 C C . ARG A 1 96 ? 29.413 6.501 -41.893 1.00 97.44 96 ARG A C 1
ATOM 801 O O . ARG A 1 96 ? 30.099 6.799 -42.870 1.00 97.44 96 ARG A O 1
ATOM 808 N N . MET A 1 97 ? 28.617 5.434 -41.861 1.00 97.25 97 MET A N 1
ATOM 809 C CA . MET A 1 97 ? 28.416 4.519 -42.990 1.00 97.25 97 MET A CA 1
ATOM 810 C C . MET A 1 97 ? 27.683 5.203 -44.147 1.00 97.25 97 MET A C 1
ATOM 812 O O . MET A 1 97 ? 28.119 5.090 -45.293 1.00 97.25 97 MET A O 1
ATOM 816 N N . GLU A 1 98 ? 26.655 6.001 -43.843 1.00 96.56 98 GLU A N 1
ATOM 817 C CA . GLU A 1 98 ? 25.910 6.798 -44.825 1.00 96.56 98 GLU A CA 1
ATOM 818 C C . GLU A 1 98 ? 26.834 7.751 -45.596 1.00 96.56 98 GLU A C 1
ATOM 820 O O . GLU A 1 98 ? 26.780 7.815 -46.825 1.00 96.56 98 GLU A O 1
ATOM 825 N N . ARG A 1 99 ? 27.770 8.420 -44.903 1.00 96.50 99 ARG A N 1
ATOM 826 C CA . ARG A 1 99 ? 28.778 9.286 -45.548 1.00 96.50 99 ARG A CA 1
ATOM 827 C C . ARG A 1 99 ? 29.724 8.527 -46.477 1.00 96.50 99 ARG A C 1
ATOM 829 O O . ARG A 1 99 ? 30.156 9.079 -47.485 1.00 96.50 99 ARG A O 1
ATOM 836 N N . LYS A 1 100 ? 30.059 7.281 -46.139 1.00 96.12 100 LYS A N 1
ATOM 837 C CA . LYS A 1 100 ? 30.957 6.424 -46.929 1.00 96.12 100 LYS A CA 1
ATOM 838 C C . LYS A 1 100 ? 30.237 5.631 -48.025 1.00 96.12 100 LYS A C 1
ATOM 840 O O . LYS A 1 100 ? 30.910 4.931 -48.774 1.00 96.12 100 LYS A O 1
ATOM 845 N N . ARG A 1 101 ? 28.904 5.741 -48.134 1.00 93.38 101 ARG A N 1
ATOM 846 C CA . ARG A 1 101 ? 28.061 4.935 -49.038 1.00 93.38 101 ARG A CA 1
ATOM 847 C C . ARG A 1 101 ? 28.317 3.432 -48.876 1.00 93.38 101 ARG A C 1
ATOM 849 O O . ARG A 1 101 ? 28.436 2.696 -49.855 1.00 93.38 101 ARG A O 1
ATOM 856 N N . ASP A 1 102 ? 28.425 2.993 -47.624 1.00 96.19 102 ASP A N 1
ATOM 857 C CA . ASP A 1 102 ? 28.657 1.590 -47.288 1.00 96.19 102 ASP A CA 1
ATOM 858 C C . ASP A 1 102 ? 27.458 0.724 -47.722 1.00 96.19 102 ASP A C 1
ATOM 860 O O . ASP A 1 102 ?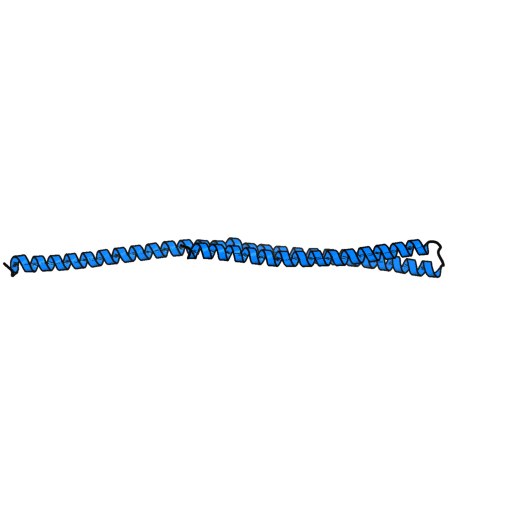 26.299 1.094 -47.500 1.00 96.19 102 ASP A O 1
ATOM 864 N N . LYS A 1 103 ? 27.719 -0.444 -48.320 1.00 94.50 103 LYS A N 1
ATOM 865 C CA . LYS A 1 103 ? 26.678 -1.380 -48.782 1.00 94.50 103 LYS A CA 1
ATOM 866 C C . LYS A 1 103 ? 25.830 -1.927 -47.625 1.00 94.50 103 LYS A C 1
ATOM 868 O O . LYS A 1 103 ? 24.652 -2.210 -47.825 1.00 94.50 103 LYS A O 1
ATOM 873 N N . ASN A 1 104 ? 26.385 -1.985 -46.413 1.00 95.19 104 ASN A N 1
ATOM 874 C CA . ASN A 1 104 ? 25.725 -2.529 -45.222 1.00 95.19 104 ASN A CA 1
ATOM 875 C C . ASN A 1 104 ? 24.890 -1.480 -44.456 1.00 95.19 104 ASN A C 1
ATOM 877 O O . ASN A 1 104 ? 24.346 -1.760 -43.388 1.00 95.19 104 ASN A O 1
ATOM 881 N N . THR A 1 105 ? 24.751 -0.258 -44.988 1.00 96.25 105 THR A N 1
ATOM 882 C CA . THR A 1 105 ? 23.990 0.839 -44.354 1.00 96.25 105 THR A CA 1
ATOM 883 C C . THR A 1 105 ? 22.535 0.454 -44.058 1.00 96.25 105 THR A C 1
ATOM 885 O O . THR A 1 105 ? 21.990 0.830 -43.020 1.00 96.25 105 THR A O 1
ATOM 888 N N . ARG A 1 106 ? 21.899 -0.332 -44.940 1.00 95.38 106 ARG A N 1
ATOM 889 C CA . ARG A 1 106 ? 20.509 -0.783 -44.760 1.00 95.38 106 ARG A CA 1
ATOM 890 C C . ARG A 1 106 ? 20.347 -1.672 -43.525 1.00 95.38 106 ARG A C 1
ATOM 892 O O . ARG A 1 106 ? 19.465 -1.413 -42.712 1.00 95.38 106 ARG A O 1
ATOM 899 N N . GLU A 1 107 ? 21.212 -2.669 -43.369 1.00 96.44 107 GLU A N 1
ATOM 900 C CA . GLU A 1 107 ? 21.183 -3.583 -42.221 1.00 96.44 107 GLU A CA 1
ATOM 901 C C . GLU A 1 107 ? 21.439 -2.833 -40.910 1.00 96.44 107 GLU A C 1
ATOM 903 O O . GLU A 1 107 ? 20.759 -3.063 -39.908 1.00 96.44 107 GLU A O 1
ATOM 908 N N . MET A 1 108 ? 22.370 -1.871 -40.921 1.00 97.06 108 MET A N 1
ATOM 909 C CA . MET A 1 108 ? 22.627 -1.017 -39.761 1.00 97.06 108 MET A CA 1
ATOM 910 C C . MET A 1 108 ? 21.398 -0.171 -39.394 1.00 97.06 108 MET A C 1
ATOM 912 O O . MET A 1 108 ? 21.057 -0.065 -38.216 1.00 97.06 108 MET A O 1
ATOM 916 N N . LYS A 1 109 ? 20.685 0.386 -40.381 1.00 97.50 109 LYS A N 1
ATOM 917 C CA . LYS A 1 109 ? 19.445 1.145 -40.155 1.00 97.50 109 LYS A CA 1
ATOM 918 C C . LYS A 1 109 ? 18.339 0.276 -39.556 1.00 97.50 109 LYS A C 1
ATOM 920 O O . LYS A 1 109 ? 17.673 0.695 -38.612 1.00 97.50 109 LYS A O 1
ATOM 925 N N . GLU A 1 110 ? 18.171 -0.947 -40.055 1.00 97.56 110 GLU A N 1
ATOM 926 C CA . GLU A 1 110 ? 17.246 -1.929 -39.474 1.00 97.56 110 GLU A CA 1
ATOM 927 C C . GLU A 1 110 ? 17.644 -2.281 -38.030 1.00 97.56 110 GLU A C 1
ATOM 929 O O . GLU A 1 110 ? 16.784 -2.369 -37.154 1.00 97.56 110 GLU A O 1
ATOM 934 N N . SER A 1 111 ? 18.945 -2.394 -37.745 1.00 97.56 111 SER A N 1
ATOM 935 C CA . SER A 1 111 ? 19.458 -2.613 -36.389 1.00 97.56 111 SER A CA 1
ATOM 936 C C . SER A 1 111 ? 19.143 -1.454 -35.436 1.00 97.56 111 SER A C 1
ATOM 938 O O . SER A 1 111 ? 18.626 -1.685 -34.343 1.00 97.56 111 SER A O 1
ATOM 940 N N . VAL A 1 112 ? 19.370 -0.207 -35.864 1.00 98.00 112 VAL A N 1
ATOM 941 C CA . VAL A 1 112 ? 19.021 1.000 -35.093 1.00 98.00 112 VAL A CA 1
ATOM 942 C C . VAL A 1 112 ? 17.515 1.066 -34.826 1.00 98.00 112 VAL A C 1
ATOM 944 O O . VAL A 1 112 ? 17.112 1.331 -33.695 1.00 98.00 112 VAL A O 1
ATOM 947 N N . ASN A 1 113 ? 16.678 0.755 -35.819 1.00 98.00 113 ASN A N 1
ATOM 948 C CA . ASN A 1 113 ? 15.223 0.711 -35.643 1.00 98.00 113 ASN A CA 1
ATOM 949 C C . ASN A 1 113 ? 14.798 -0.346 -34.610 1.00 98.00 113 ASN A C 1
ATOM 951 O O . ASN A 1 113 ? 13.943 -0.070 -33.768 1.00 98.00 113 ASN A O 1
ATOM 955 N N . ARG A 1 114 ? 15.417 -1.538 -34.624 1.00 98.19 114 ARG A N 1
ATOM 956 C CA . ARG A 1 114 ? 15.173 -2.570 -33.600 1.00 98.19 114 ARG A CA 1
ATOM 957 C C . ARG A 1 114 ? 15.570 -2.094 -32.204 1.00 98.19 114 ARG A C 1
ATOM 959 O O . ARG A 1 114 ? 14.799 -2.291 -31.269 1.00 98.19 114 ARG A O 1
ATOM 966 N N . LEU A 1 115 ? 16.730 -1.450 -32.057 1.00 98.06 115 LEU A N 1
ATOM 967 C CA . LEU A 1 115 ? 17.175 -0.902 -30.770 1.00 98.06 115 LEU A CA 1
ATOM 968 C C . LEU A 1 115 ? 16.235 0.203 -30.263 1.00 98.06 115 LEU A C 1
ATOM 970 O O . LEU A 1 115 ? 15.903 0.222 -29.080 1.00 98.06 115 LEU A O 1
ATOM 974 N N . HIS A 1 116 ? 15.743 1.075 -31.147 1.00 98.06 116 HIS A N 1
ATOM 975 C CA . HIS A 1 116 ? 14.727 2.073 -30.801 1.00 98.06 116 HIS A CA 1
ATOM 976 C C . HIS A 1 116 ? 13.433 1.429 -30.286 1.00 98.06 116 HIS A C 1
ATOM 978 O O . HIS A 1 116 ? 12.919 1.843 -29.247 1.00 98.06 116 HIS A O 1
ATOM 984 N N . ALA A 1 117 ? 12.928 0.398 -30.971 1.00 98.38 117 ALA A N 1
ATOM 985 C CA . ALA A 1 117 ? 11.730 -0.324 -30.543 1.00 98.38 117 ALA A CA 1
ATOM 986 C C . ALA A 1 117 ? 11.934 -1.020 -29.184 1.00 98.38 117 ALA A C 1
ATOM 988 O O . ALA A 1 117 ? 11.073 -0.942 -28.309 1.00 98.38 117 ALA A O 1
ATOM 989 N N . GLN A 1 118 ? 13.099 -1.642 -28.965 1.00 98.19 118 GLN A N 1
ATOM 990 C CA . GLN A 1 118 ? 13.459 -2.241 -27.674 1.00 98.19 118 GLN A CA 1
ATOM 991 C C . GLN A 1 118 ? 13.559 -1.201 -26.551 1.00 98.19 118 GLN A C 1
ATOM 993 O O . GLN A 1 118 ? 13.174 -1.487 -25.418 1.00 98.19 118 GLN A O 1
ATOM 998 N N . MET A 1 119 ? 14.059 0.001 -26.850 1.00 98.06 119 MET A N 1
ATOM 999 C CA . MET A 1 119 ? 14.123 1.105 -25.894 1.00 98.06 119 MET A CA 1
ATOM 1000 C C . MET A 1 119 ? 12.720 1.588 -25.505 1.00 98.06 119 MET A C 1
ATOM 1002 O O . MET A 1 119 ? 12.433 1.744 -24.322 1.00 98.06 119 MET A O 1
ATOM 1006 N N . GLN A 1 120 ? 11.823 1.762 -26.480 1.00 98.31 120 GLN A N 1
ATOM 1007 C CA . GLN A 1 120 ? 10.430 2.139 -26.214 1.00 98.31 120 GLN A CA 1
ATOM 1008 C C . GLN A 1 120 ? 9.696 1.081 -25.383 1.00 98.31 120 GLN A C 1
ATOM 1010 O O . GLN A 1 120 ? 9.039 1.425 -24.401 1.00 98.31 120 GLN A O 1
ATOM 1015 N N . ALA A 1 121 ? 9.854 -0.200 -25.730 1.00 98.50 121 ALA A N 1
ATOM 1016 C CA . ALA A 1 121 ? 9.269 -1.301 -24.970 1.00 98.50 121 ALA A CA 1
ATOM 1017 C C . ALA A 1 121 ? 9.788 -1.331 -23.522 1.00 98.50 121 ALA A C 1
ATOM 1019 O O . ALA A 1 121 ? 9.004 -1.481 -22.590 1.00 98.50 121 ALA A O 1
ATOM 1020 N N . PHE A 1 122 ? 11.093 -1.122 -23.323 1.00 98.62 122 PHE A N 1
ATOM 1021 C CA . PHE A 1 122 ? 11.699 -1.056 -21.993 1.00 98.62 122 PHE A CA 1
ATOM 1022 C C . PHE A 1 122 ? 11.137 0.076 -21.136 1.00 98.62 122 PHE A C 1
ATOM 1024 O O . PHE A 1 122 ? 10.786 -0.158 -19.981 1.00 98.62 122 PHE A O 1
ATOM 1031 N N . VAL A 1 123 ? 11.028 1.286 -21.689 1.00 98.38 123 VAL A N 1
ATOM 1032 C CA . VAL A 1 123 ? 10.473 2.437 -20.962 1.00 98.38 123 VAL A CA 1
ATOM 1033 C C . VAL A 1 123 ? 9.008 2.186 -20.600 1.00 98.38 123 VAL A C 1
ATOM 1035 O O . VAL A 1 123 ? 8.625 2.383 -19.449 1.00 98.38 123 VAL A O 1
ATOM 1038 N N . SER A 1 124 ? 8.207 1.687 -21.547 1.00 98.50 124 SER A N 1
ATOM 1039 C CA . SER A 1 124 ? 6.790 1.394 -21.310 1.00 98.50 124 SER A CA 1
ATOM 1040 C C . SER A 1 124 ? 6.586 0.310 -20.248 1.00 98.50 124 SER A C 1
ATOM 1042 O O . SER A 1 124 ? 5.769 0.492 -19.344 1.00 98.50 124 SER A O 1
ATOM 1044 N N . GLU A 1 125 ? 7.346 -0.787 -20.301 1.00 98.50 125 GLU A N 1
ATOM 1045 C CA . GLU A 1 125 ? 7.226 -1.857 -19.306 1.00 98.50 125 GLU A CA 1
ATOM 1046 C C . GLU A 1 125 ? 7.729 -1.407 -17.930 1.00 98.50 125 GLU A C 1
ATOM 1048 O O . GLU A 1 125 ? 7.105 -1.720 -16.919 1.00 98.50 125 GLU A O 1
ATOM 1053 N N . SER A 1 126 ? 8.803 -0.612 -17.879 1.00 98.25 126 SER A N 1
ATOM 1054 C CA . SER A 1 126 ? 9.319 -0.054 -16.621 1.00 98.25 126 SER A CA 1
ATOM 1055 C C . SER A 1 126 ? 8.304 0.878 -15.961 1.00 98.25 126 SER A C 1
ATOM 1057 O O . SER A 1 126 ? 8.109 0.815 -14.748 1.00 98.25 126 SER A O 1
ATOM 1059 N N . GLN A 1 127 ? 7.611 1.703 -16.750 1.00 98.00 127 GLN A N 1
ATOM 1060 C CA . GLN A 1 127 ? 6.528 2.544 -16.248 1.00 98.00 127 GLN A CA 1
ATOM 1061 C C . GLN A 1 127 ? 5.372 1.693 -15.709 1.00 98.00 127 GLN A C 1
ATOM 1063 O O . GLN A 1 127 ? 4.917 1.911 -14.588 1.00 98.00 127 GLN A O 1
ATOM 1068 N N . ARG A 1 128 ? 4.931 0.681 -16.466 1.00 98.38 128 ARG A N 1
ATOM 1069 C CA . ARG A 1 128 ? 3.852 -0.219 -16.036 1.00 98.38 128 ARG A CA 1
ATOM 1070 C C . ARG A 1 128 ? 4.202 -0.952 -14.740 1.00 98.38 128 ARG A C 1
ATOM 1072 O O . ARG A 1 128 ? 3.347 -1.110 -13.869 1.00 98.38 128 ARG A O 1
ATOM 1079 N N . ALA A 1 129 ? 5.454 -1.384 -14.601 1.00 97.56 129 ALA A N 1
ATOM 1080 C CA . ALA A 1 129 ? 5.959 -1.999 -13.382 1.00 97.56 129 ALA A CA 1
ATOM 1081 C C . ALA A 1 129 ? 5.945 -1.013 -12.200 1.00 97.56 129 ALA A C 1
ATOM 1083 O O . ALA A 1 129 ? 5.489 -1.380 -11.119 1.00 97.56 129 ALA A O 1
ATOM 1084 N N . ALA A 1 130 ? 6.362 0.241 -12.405 1.00 97.12 130 ALA A N 1
ATOM 1085 C CA . ALA A 1 130 ? 6.321 1.277 -11.370 1.00 97.12 130 ALA A CA 1
ATOM 1086 C C . ALA A 1 130 ? 4.885 1.587 -10.905 1.00 97.12 130 ALA A C 1
ATOM 1088 O O . ALA A 1 130 ? 4.619 1.617 -9.705 1.00 97.12 130 ALA A O 1
ATOM 1089 N N . GLU A 1 131 ? 3.940 1.732 -11.836 1.00 97.62 131 GLU A N 1
ATOM 1090 C CA . GLU A 1 131 ? 2.518 1.945 -11.525 1.00 97.62 131 GLU A CA 1
ATOM 1091 C C . GLU A 1 131 ? 1.899 0.749 -10.784 1.00 97.62 131 GLU A C 1
ATOM 1093 O O . GLU A 1 131 ? 1.055 0.904 -9.898 1.00 97.62 131 GLU A O 1
ATOM 1098 N N . LEU A 1 132 ? 2.297 -0.476 -11.140 1.00 97.62 132 LEU A N 1
ATOM 1099 C CA . LEU A 1 132 ? 1.855 -1.679 -10.437 1.00 97.62 132 LEU A CA 1
ATOM 1100 C C . LEU A 1 132 ? 2.368 -1.697 -8.994 1.00 97.62 132 LEU A C 1
ATOM 1102 O O . LEU A 1 132 ? 1.626 -2.044 -8.073 1.00 97.62 132 LEU A O 1
ATOM 1106 N N . GLU A 1 133 ? 3.625 -1.319 -8.802 1.00 96.62 133 GLU A N 1
ATOM 1107 C CA . GLU A 1 133 ? 4.258 -1.221 -7.496 1.00 96.62 133 GLU A CA 1
ATOM 1108 C C . GLU A 1 133 ? 3.597 -0.136 -6.626 1.00 96.62 133 GLU A C 1
ATOM 1110 O O . GLU A 1 133 ? 3.300 -0.375 -5.450 1.00 96.62 133 GLU A O 1
ATOM 1115 N N . GLU A 1 134 ? 3.238 1.013 -7.193 1.00 96.25 134 GLU A N 1
ATOM 1116 C CA . GLU A 1 134 ? 2.429 2.025 -6.505 1.00 96.25 134 GLU A CA 1
ATOM 1117 C C . GLU A 1 134 ? 1.066 1.461 -6.056 1.00 96.25 134 GLU A C 1
ATOM 1119 O O . GLU A 1 134 ? 0.697 1.551 -4.881 1.00 96.25 134 GLU A O 1
ATOM 1124 N N . LYS A 1 135 ? 0.343 0.775 -6.952 1.00 97.75 135 LYS A N 1
ATOM 1125 C CA . LYS A 1 135 ? -0.949 0.139 -6.629 1.00 97.75 135 LYS A CA 1
ATOM 1126 C C . LYS A 1 135 ? -0.839 -0.895 -5.507 1.00 97.75 135 LYS A C 1
ATOM 1128 O O . LYS A 1 135 ? -1.747 -0.994 -4.681 1.00 97.75 135 LYS A O 1
ATOM 1133 N N . ARG A 1 136 ? 0.254 -1.663 -5.452 1.00 96.56 136 ARG A N 1
ATOM 1134 C CA . ARG A 1 136 ? 0.499 -2.646 -4.380 1.00 96.56 136 ARG A CA 1
ATOM 1135 C C . ARG A 1 136 ? 0.607 -1.982 -3.007 1.00 96.56 136 ARG A C 1
ATOM 1137 O O . ARG A 1 136 ? 0.038 -2.504 -2.052 1.00 96.56 136 ARG A O 1
ATOM 1144 N N . ARG A 1 137 ? 1.258 -0.817 -2.915 1.00 95.50 137 ARG A N 1
ATOM 1145 C CA . ARG A 1 137 ? 1.393 -0.049 -1.661 1.00 95.50 137 ARG A CA 1
ATOM 1146 C C . ARG A 1 137 ? 0.042 0.454 -1.157 1.00 95.50 137 ARG A C 1
ATOM 1148 O O . ARG A 1 137 ? -0.278 0.277 0.017 1.00 95.50 137 ARG A O 1
ATOM 1155 N N . TYR A 1 138 ? -0.785 0.996 -2.051 1.00 95.12 138 TYR A N 1
ATOM 1156 C CA . TYR A 1 138 ? -2.141 1.426 -1.696 1.00 95.12 138 TYR A CA 1
ATOM 1157 C C . TYR A 1 138 ? -3.048 0.259 -1.299 1.00 95.12 138 TYR A C 1
ATOM 1159 O O . TYR A 1 138 ? -3.786 0.366 -0.319 1.00 95.12 138 TYR A O 1
ATOM 1167 N N . ARG A 1 139 ? -2.972 -0.873 -2.011 1.00 96.12 139 ARG A N 1
ATOM 1168 C CA . ARG A 1 139 ? -3.716 -2.084 -1.640 1.00 96.12 139 ARG A CA 1
ATOM 1169 C C . ARG A 1 139 ? -3.330 -2.565 -0.241 1.00 96.12 139 ARG A C 1
ATOM 1171 O O . ARG A 1 139 ? -4.220 -2.809 0.564 1.00 96.12 139 ARG A O 1
ATOM 1178 N N . PHE A 1 140 ? -2.035 -2.642 0.057 1.00 93.19 140 PHE A N 1
ATOM 1179 C CA . PHE A 1 140 ? -1.548 -3.020 1.383 1.00 93.19 140 PHE A CA 1
ATOM 1180 C C . PHE A 1 140 ? -2.130 -2.119 2.484 1.00 93.19 140 PHE A C 1
ATOM 1182 O O . PHE A 1 140 ? -2.604 -2.616 3.504 1.00 93.19 140 PHE A O 1
ATOM 1189 N N . LEU A 1 141 ? -2.151 -0.799 2.270 1.00 92.69 141 LEU A N 1
ATOM 1190 C CA . LEU A 1 141 ? -2.737 0.141 3.226 1.00 92.69 141 LEU A CA 1
ATOM 1191 C C . LEU A 1 141 ? -4.236 -0.126 3.443 1.00 92.69 141 LEU A C 1
ATOM 1193 O O . LEU A 1 141 ? -4.696 -0.183 4.584 1.00 92.69 141 LEU A O 1
ATOM 1197 N N . ALA A 1 142 ? -4.989 -0.338 2.362 1.00 95.38 142 ALA A N 1
ATOM 1198 C CA . ALA A 1 142 ? -6.416 -0.644 2.434 1.00 95.38 142 ALA A CA 1
ATOM 1199 C C . ALA A 1 142 ? -6.694 -1.966 3.171 1.00 95.38 142 ALA A C 1
ATOM 1201 O O . ALA A 1 142 ? -7.593 -2.021 4.006 1.00 95.38 142 ALA A O 1
ATOM 1202 N N . GLU A 1 143 ? -5.901 -3.010 2.919 1.00 93.62 143 GLU A N 1
ATOM 1203 C CA . GLU A 1 143 ? -6.001 -4.302 3.612 1.00 93.62 143 GLU A CA 1
ATOM 1204 C C . GLU A 1 143 ? -5.754 -4.161 5.119 1.00 93.62 143 GLU A C 1
ATOM 1206 O O . GLU A 1 143 ? -6.476 -4.749 5.926 1.00 93.62 143 GLU A O 1
ATOM 1211 N N . LYS A 1 144 ? -4.778 -3.335 5.519 1.00 88.81 144 LYS A N 1
ATOM 1212 C CA . LYS A 1 144 ? -4.509 -3.050 6.934 1.00 88.81 144 LYS A CA 1
ATOM 1213 C C . LYS A 1 144 ? -5.647 -2.281 7.603 1.00 88.81 144 LYS A C 1
ATOM 1215 O O . LYS A 1 144 ? -6.054 -2.653 8.702 1.00 88.81 144 LYS A O 1
ATOM 1220 N N . HIS A 1 145 ? -6.206 -1.267 6.943 1.00 89.94 145 HIS A N 1
ATOM 1221 C CA . HIS A 1 145 ? -7.383 -0.569 7.467 1.00 89.94 145 HIS A CA 1
ATOM 1222 C C . HIS A 1 145 ? -8.602 -1.486 7.570 1.00 89.94 145 HIS A C 1
ATOM 1224 O O . HIS A 1 145 ? -9.293 -1.445 8.583 1.00 89.94 145 HIS A O 1
ATOM 1230 N N . LEU A 1 146 ? -8.835 -2.349 6.577 1.00 93.31 146 LEU A N 1
ATOM 1231 C CA . LEU A 1 146 ? -9.927 -3.319 6.606 1.00 93.31 146 LEU A CA 1
ATOM 1232 C C . LEU A 1 146 ? -9.795 -4.288 7.786 1.00 93.31 146 LEU A C 1
ATOM 1234 O O . LEU A 1 146 ? -10.781 -4.544 8.473 1.00 93.31 146 LEU A O 1
ATOM 1238 N N . LEU A 1 147 ? -8.585 -4.798 8.045 1.00 91.31 147 LEU A N 1
ATOM 1239 C CA . LEU A 1 147 ? -8.311 -5.636 9.213 1.00 91.31 147 LEU A CA 1
ATOM 1240 C C . LEU A 1 147 ? -8.708 -4.915 10.507 1.00 91.31 147 LEU A C 1
ATOM 1242 O O . LEU A 1 147 ? -9.488 -5.455 11.284 1.00 91.31 147 LEU A O 1
ATOM 1246 N N . LEU A 1 148 ? -8.242 -3.676 10.692 1.00 88.44 148 LEU A N 1
ATOM 1247 C CA . LEU A 1 148 ? -8.563 -2.877 11.875 1.00 88.44 148 LEU A CA 1
ATOM 1248 C C . LEU A 1 148 ? -10.072 -2.635 12.018 1.00 88.44 148 LEU A C 1
ATOM 1250 O O . LEU A 1 148 ? -10.627 -2.815 13.100 1.00 88.44 148 LEU A O 1
ATOM 1254 N N . SER A 1 149 ? -10.744 -2.248 10.932 1.00 91.38 149 SER A N 1
ATOM 1255 C CA . SER A 1 149 ? -12.191 -2.025 10.923 1.00 91.38 149 SER A CA 1
ATOM 1256 C C . SER A 1 149 ? -12.966 -3.285 11.302 1.00 91.38 149 SER A C 1
ATOM 1258 O O . SER A 1 149 ? -13.918 -3.194 12.073 1.00 91.38 149 SER A O 1
ATOM 1260 N N . ASN A 1 150 ? -12.544 -4.457 10.823 1.00 91.62 150 ASN A N 1
ATOM 1261 C CA . ASN A 1 150 ? -13.164 -5.728 11.191 1.00 91.62 150 ASN A CA 1
ATOM 1262 C C . ASN A 1 150 ? -12.945 -6.064 12.672 1.00 91.62 150 ASN A C 1
ATOM 1264 O O . ASN A 1 150 ? -13.880 -6.520 13.328 1.00 91.62 150 ASN A O 1
ATOM 1268 N N . THR A 1 151 ? -11.758 -5.792 13.220 1.00 89.31 151 THR A N 1
ATOM 1269 C CA . THR A 1 151 ? -11.478 -5.978 14.652 1.00 89.31 151 THR A CA 1
ATOM 1270 C C . THR A 1 151 ? -12.348 -5.060 15.518 1.00 89.31 151 THR A C 1
ATOM 1272 O O . THR A 1 151 ? -12.933 -5.513 16.499 1.00 89.31 151 THR A O 1
ATOM 1275 N N . PHE A 1 152 ? -12.524 -3.793 15.127 1.00 88.19 152 PHE A N 1
ATOM 1276 C CA . PHE A 1 152 ? -13.458 -2.886 15.806 1.00 88.19 152 PHE A CA 1
ATOM 1277 C C . PHE A 1 152 ? -14.914 -3.337 15.677 1.00 88.19 152 PHE A C 1
ATOM 1279 O O . PHE A 1 152 ? -15.663 -3.267 16.647 1.00 88.19 152 PHE A O 1
ATOM 1286 N N . LEU A 1 153 ? -15.330 -3.815 14.504 1.00 91.38 153 LEU A N 1
ATOM 1287 C CA . LEU A 1 153 ? -16.692 -4.303 14.302 1.00 91.38 153 LEU A CA 1
ATOM 1288 C C . LEU A 1 153 ? -16.999 -5.505 15.204 1.00 91.38 153 LEU A C 1
ATOM 1290 O O . LEU A 1 153 ? -18.092 -5.589 15.751 1.00 91.38 153 LEU A O 1
ATOM 1294 N N . GLN A 1 154 ? -16.037 -6.409 15.399 1.00 88.25 154 GLN A N 1
ATOM 1295 C CA . GLN A 1 154 ? -16.177 -7.534 16.330 1.00 88.25 154 GLN A CA 1
ATOM 1296 C C . GLN A 1 154 ? -16.287 -7.080 17.790 1.00 88.25 154 GLN A C 1
ATOM 1298 O O . GLN A 1 154 ? -17.025 -7.698 18.551 1.00 88.25 154 GLN A O 1
ATOM 1303 N N . PHE A 1 155 ? -15.583 -6.010 18.168 1.00 88.44 155 PHE A N 1
ATOM 1304 C CA . PHE A 1 155 ? -15.686 -5.407 19.496 1.00 88.44 155 PHE A CA 1
ATOM 1305 C C . PHE A 1 155 ? -17.067 -4.777 19.736 1.00 88.44 155 PHE A C 1
ATOM 1307 O O . PHE A 1 155 ? -17.696 -5.058 20.747 1.00 88.44 155 PHE A O 1
ATOM 1314 N N . PHE A 1 156 ? -17.566 -3.968 18.795 1.00 85.75 156 PHE A N 1
ATOM 1315 C CA . PHE A 1 156 ? -18.858 -3.276 18.928 1.00 85.75 156 PHE A CA 1
ATOM 1316 C C . PHE A 1 156 ? -20.084 -4.142 18.606 1.00 85.75 156 PHE A C 1
ATOM 1318 O O . PHE A 1 156 ? -21.208 -3.732 18.880 1.00 85.75 156 PHE A O 1
ATOM 1325 N N . GLY A 1 157 ? -19.890 -5.295 17.966 1.00 80.44 157 GLY A N 1
ATOM 1326 C CA . GLY A 1 157 ? -20.961 -6.235 17.631 1.00 80.44 157 GLY A CA 1
ATOM 1327 C C . GLY A 1 157 ? -21.370 -7.163 18.780 1.00 80.44 157 GLY A C 1
ATOM 1328 O O . GLY A 1 157 ? -22.245 -8.004 18.570 1.00 80.44 157 GLY A O 1
ATOM 1329 N N . ARG A 1 158 ? -20.722 -7.048 19.944 1.00 63.31 158 ARG A N 1
ATOM 1330 C CA . ARG A 1 158 ? -21.077 -7.733 21.194 1.00 63.31 158 ARG A CA 1
ATOM 1331 C C . ARG A 1 158 ? -21.920 -6.818 22.072 1.00 63.31 158 ARG A C 1
ATOM 1333 O O . ARG A 1 158 ? -22.845 -7.357 22.715 1.00 63.31 158 ARG A O 1
#

Radius of gyration: 39.81 Å; chains: 1; bounding box: 79×17×122 Å

Organism: Balaenoptera physalus (NCBI:txid9770)

InterPro domains:
  IPR013606 IMD/I-BAR domain [PF08397] (26-158)
  IPR013606 IMD/I-BAR domain [PS51338] (1-158)
  IPR027267 AH/BAR domain superfamily [G3DSA:1.20.1270.60] (1-26)
  IPR027267 AH/BAR domain superfamily [G3DSA:1.20.1270.60] (27-158)
  IPR027267 AH/BAR domain superfamily [SSF103657] (1-157)
  IPR027681 I-BAR domain containing protein IRSp53/IRTKS/Pinkbar [PTHR14206] (26-156)

pLDDT: mean 94.96, std 4.28, range [63.31, 98.62]

Secondary structure (DSSP, 8-state):
-IIIIIHHHHHHHHHHHHHHHHHHHHHHHHHHHHHHHHHHHHHHHHHHHIIIIIIIHHHHHHHHHHHHHHHHHHHHHHHHHHHHHHHHHHHHHHHHHHHHT-TTHHHHHHHHHHHHHHHHHHHHHHHHHHHHHHHHHHHHHHHHHHHHHHHHHHHHT-

Foldseek 3Di:
DCVPPVVVVVVVVVVVVVVVVVVVVVVVVVVVVVVVVVLVVLVVVLVCCCVPVPVVVVVVCVVVVVVVVVVLVVVLVVVLVVLVVVLVVLVVVLVVCVVVVPPCSVVSVVVSVVSVVVSVVSVVVSVVVVVVVVVVVVVVVVVSVVVSVVSVCVSVVD